Protein AF-A0A9E4ILH4-F1 (afdb_monomer_lite)

Sequence (139 aa):
MQDLGIEGLEQIYAHHHDDETDLGEAFAEQFDSPLPDVVNADQQFTIIASDLDPMLDRIVEFLAESYRVPINAVFFRHFSDGDREYLARTWLLDPQPAGDTTQRQSRRRAGLGTAETSTACSTGPTSPTAGPWPESTGS

Foldseek 3Di:
DDPCAPVNVQVVCVVVDVDPDGPQRVCCVVPVDGDDNDPPPDDAAEAEEQDDDPVNLVVQCCCCPVVVHNYWYKHWHWDDDVVDIDIDIDISDDNDDPPDPPDDPPPPPDDPDDPDPDDDDDDDDDDDDDDDDDDDDDD

Secondary structure (DSSP, 8-state):
-----HHHHHHHHHHH--SS--HHHHHHHHHSSPPPSS-SSS--EEEEESS--HHHHHHHHHHHHHS---EEEEEEEEEEETTEEEEEEEESS----TT--SS-TTSSS----------------------PPPP----

Radius of gyration: 28.91 Å; chains: 1; bounding box: 61×59×81 Å

Structure (mmCIF, N/CA/C/O backbone):
data_AF-A0A9E4ILH4-F1
#
_entry.id   AF-A0A9E4ILH4-F1
#
loop_
_atom_site.group_PDB
_atom_site.id
_atom_site.type_symbol
_atom_site.label_atom_id
_atom_site.label_alt_id
_atom_site.label_comp_id
_atom_site.label_asym_id
_atom_site.label_entity_id
_atom_site.label_seq_id
_atom_site.pdbx_PDB_ins_code
_atom_site.Cartn_x
_atom_site.Cartn_y
_atom_site.Cartn_z
_atom_site.occupancy
_atom_site.B_iso_or_equiv
_atom_site.auth_seq_id
_atom_site.auth_comp_id
_atom_site.auth_asym_id
_atom_site.auth_atom_id
_atom_site.pdbx_PDB_model_num
ATOM 1 N N . MET A 1 1 ? 3.776 11.357 17.214 1.00 51.03 1 MET A N 1
ATOM 2 C CA . MET A 1 1 ? 2.856 10.660 16.300 1.00 51.03 1 MET A CA 1
ATOM 3 C C . MET A 1 1 ? 1.477 11.150 16.683 1.00 51.03 1 MET A C 1
ATOM 5 O O . MET A 1 1 ? 1.156 11.059 17.860 1.00 51.03 1 MET A O 1
ATOM 9 N N . GLN A 1 2 ? 0.779 11.854 15.793 1.00 57.53 2 GLN A N 1
ATOM 10 C CA . GLN A 1 2 ? -0.580 12.306 16.094 1.00 57.53 2 GLN A CA 1
ATOM 11 C C . GLN A 1 2 ? -1.466 11.068 16.071 1.00 57.53 2 GLN A C 1
ATOM 13 O O . GLN A 1 2 ? -1.499 10.372 15.061 1.00 57.53 2 GLN A O 1
ATOM 18 N N . ASP A 1 3 ? -2.081 10.763 17.204 1.00 67.31 3 ASP A N 1
ATOM 19 C CA . ASP A 1 3 ? -3.022 9.659 17.299 1.00 67.31 3 ASP A CA 1
ATOM 20 C C . ASP A 1 3 ? -4.368 10.161 16.765 1.00 67.31 3 ASP A C 1
ATOM 22 O O . ASP A 1 3 ? -5.035 10.982 17.396 1.00 67.31 3 ASP A O 1
ATOM 26 N N . LEU A 1 4 ? -4.686 9.783 15.528 1.00 80.56 4 LEU A N 1
ATOM 27 C CA . LEU A 1 4 ? -5.947 10.115 14.869 1.00 80.56 4 LEU A CA 1
ATOM 28 C C . LEU A 1 4 ? -6.964 9.029 15.226 1.00 80.56 4 LEU A C 1
ATOM 30 O O . LEU A 1 4 ? -6.989 7.968 14.605 1.00 80.56 4 LEU A O 1
ATOM 34 N N . GLY A 1 5 ? -7.777 9.291 16.250 1.00 85.38 5 GLY A N 1
ATOM 35 C CA . GLY A 1 5 ? -8.921 8.446 16.599 1.00 85.38 5 GLY A CA 1
ATOM 36 C C . GLY A 1 5 ? -10.098 8.613 15.630 1.00 85.38 5 GLY A C 1
ATOM 37 O O . GLY A 1 5 ? -10.090 9.504 14.779 1.00 85.38 5 GLY A O 1
ATOM 38 N N . ILE A 1 6 ? -11.132 7.781 15.800 1.00 89.19 6 ILE A N 1
ATOM 39 C CA . ILE A 1 6 ? -12.365 7.802 14.988 1.00 89.19 6 ILE A CA 1
ATOM 40 C C . ILE A 1 6 ? -13.014 9.192 14.972 1.00 89.19 6 ILE A C 1
ATOM 42 O O . ILE A 1 6 ? -13.286 9.718 13.900 1.00 89.19 6 ILE A O 1
ATOM 46 N N . GLU A 1 7 ? -13.144 9.843 16.131 1.00 87.94 7 GLU A N 1
ATOM 47 C CA . GLU A 1 7 ? -13.716 11.199 16.239 1.00 87.94 7 GLU A CA 1
ATOM 48 C C . GLU A 1 7 ? -12.958 12.227 15.376 1.00 87.94 7 GLU A C 1
ATOM 50 O O . GLU A 1 7 ? -13.541 13.124 14.768 1.00 87.94 7 GLU A O 1
ATOM 55 N N . GLY A 1 8 ? -11.630 12.092 15.296 1.00 88.81 8 GLY A N 1
ATOM 56 C CA . GLY A 1 8 ? -10.799 12.947 14.453 1.00 88.81 8 GLY A CA 1
ATOM 57 C C . GLY A 1 8 ? -11.020 12.686 12.963 1.00 88.81 8 GLY A C 1
ATOM 58 O O . GLY A 1 8 ? -11.014 13.629 12.173 1.00 88.81 8 GLY A O 1
ATOM 59 N N . LEU A 1 9 ? -11.245 11.427 12.576 1.00 89.31 9 LEU A N 1
ATOM 60 C CA . LEU A 1 9 ? -11.580 11.063 11.197 1.00 89.31 9 LEU A CA 1
ATOM 61 C C . LEU A 1 9 ? -12.951 11.599 10.789 1.00 89.31 9 LEU A C 1
ATOM 63 O O . LEU A 1 9 ? -13.060 12.166 9.706 1.00 89.31 9 LEU A O 1
ATOM 67 N N . GLU A 1 10 ? -13.957 11.492 11.657 1.00 90.06 10 GLU A N 1
ATOM 68 C CA . GLU A 1 10 ? -15.289 12.069 11.429 1.00 90.06 10 GLU A CA 1
ATOM 69 C C . GLU A 1 10 ? -15.201 13.584 11.216 1.00 90.06 10 GLU A C 1
ATOM 71 O O . GLU A 1 10 ? -15.776 14.120 10.270 1.00 90.06 10 GLU A O 1
ATOM 76 N N . GLN A 1 11 ? -14.409 14.280 12.038 1.00 89.81 11 GLN A N 1
ATOM 77 C CA . GLN A 1 11 ? -14.222 15.724 11.909 1.00 89.81 11 GLN A CA 1
ATOM 78 C C . GLN A 1 11 ? -13.492 16.120 10.615 1.00 89.81 11 GLN A C 1
ATOM 80 O O . GLN A 1 11 ? -13.863 17.111 9.985 1.00 89.81 11 GLN A O 1
ATOM 85 N N . ILE A 1 12 ? -12.467 15.366 10.204 1.00 91.06 12 ILE A N 1
ATOM 86 C CA . ILE A 1 12 ? -11.768 15.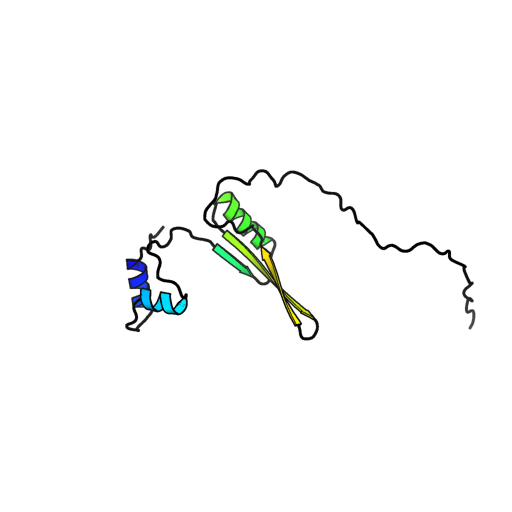598 8.929 1.00 91.06 12 ILE A CA 1
ATOM 87 C C . ILE A 1 12 ? -12.711 15.336 7.754 1.00 91.06 12 ILE A C 1
ATOM 89 O O . ILE A 1 12 ? -12.740 16.126 6.811 1.00 91.06 12 ILE A O 1
ATOM 93 N N . TYR A 1 13 ? -13.489 14.257 7.821 1.00 91.50 13 TYR A N 1
ATOM 94 C CA . TYR A 1 13 ? -14.452 13.906 6.787 1.00 91.50 13 TYR A CA 1
ATOM 95 C C . TYR A 1 13 ? -15.509 15.004 6.626 1.00 91.50 13 TYR A C 1
ATOM 97 O O . TYR A 1 13 ? -15.648 15.550 5.535 1.00 91.50 13 TYR A O 1
ATOM 105 N N . ALA A 1 14 ? -16.140 15.428 7.723 1.00 90.62 14 ALA A N 1
ATOM 106 C CA . ALA A 1 14 ? -17.128 16.508 7.727 1.00 90.62 14 ALA A CA 1
ATOM 107 C C . ALA A 1 14 ? -16.554 17.874 7.302 1.00 90.62 14 ALA A C 1
ATOM 109 O O . ALA A 1 14 ? -17.288 18.747 6.856 1.00 90.62 14 ALA A O 1
ATOM 110 N N . HIS A 1 15 ? -15.243 18.097 7.448 1.00 90.44 15 HIS A N 1
ATOM 111 C CA . HIS A 1 15 ? -14.607 19.324 6.964 1.00 90.44 15 HIS A CA 1
ATOM 112 C C . HIS A 1 15 ? -14.420 19.341 5.440 1.00 90.44 15 HIS A C 1
ATOM 114 O O . HIS A 1 15 ? -14.409 20.413 4.837 1.00 90.44 15 HIS A O 1
ATOM 120 N N . HIS A 1 16 ? -14.217 18.173 4.828 1.00 90.00 16 HIS A N 1
ATOM 121 C CA . HIS A 1 16 ? -13.933 18.039 3.397 1.00 90.00 16 HIS A CA 1
ATOM 122 C C . HIS A 1 16 ? -15.148 17.631 2.558 1.00 90.00 16 HIS A C 1
ATOM 124 O O . HIS A 1 16 ? -15.095 17.765 1.335 1.00 90.00 16 HIS A O 1
ATOM 130 N N . HIS A 1 17 ? -16.217 17.163 3.197 1.00 86.56 17 HIS A N 1
ATOM 131 C CA . HIS A 1 17 ? -17.481 16.817 2.566 1.00 86.56 17 HIS A CA 1
ATOM 132 C C . HIS A 1 17 ? -18.585 17.745 3.074 1.00 86.56 17 HIS A C 1
ATOM 134 O O . HIS A 1 17 ? -18.880 17.775 4.264 1.00 86.56 17 HIS A O 1
ATOM 140 N N . ASP A 1 18 ? -19.194 18.493 2.152 1.00 78.75 18 ASP A N 1
ATOM 141 C CA . ASP A 1 18 ? -20.351 19.362 2.422 1.00 78.75 18 ASP A CA 1
ATOM 142 C C . ASP A 1 18 ? -21.681 18.575 2.484 1.00 78.75 18 ASP A C 1
ATOM 144 O O . ASP A 1 18 ? -22.738 19.149 2.751 1.00 78.75 18 ASP A O 1
ATOM 148 N N . ASP A 1 19 ? -21.638 17.270 2.199 1.00 71.81 19 ASP A N 1
ATOM 149 C CA . ASP A 1 19 ? -22.794 16.380 2.192 1.00 71.81 19 ASP A CA 1
ATOM 150 C C . ASP A 1 19 ? -23.198 15.979 3.620 1.00 71.81 19 ASP A C 1
ATOM 152 O O . ASP A 1 19 ? -22.366 15.799 4.504 1.00 71.81 19 ASP A O 1
ATOM 156 N N . GLU A 1 20 ? -24.497 15.772 3.844 1.00 75.50 20 GLU A N 1
ATOM 157 C CA . GLU A 1 20 ? -25.058 15.377 5.149 1.00 75.50 20 GLU A CA 1
ATOM 158 C C . GLU A 1 20 ? -24.849 13.878 5.466 1.00 75.50 20 GLU A C 1
ATOM 160 O O . GLU A 1 20 ? -25.432 13.344 6.406 1.00 75.50 20 GLU A O 1
ATOM 165 N N . THR A 1 21 ? -24.050 13.174 4.657 1.00 83.25 21 THR A N 1
ATOM 166 C CA . THR A 1 21 ? -23.792 11.735 4.802 1.00 83.25 21 THR A CA 1
ATOM 167 C C . THR A 1 21 ? -22.749 11.490 5.883 1.00 83.25 21 THR A C 1
ATOM 169 O O . THR A 1 21 ? -21.676 12.091 5.870 1.00 83.25 21 THR A O 1
ATOM 172 N N . ASP A 1 22 ? -23.053 10.583 6.807 1.00 89.81 22 ASP A N 1
ATOM 173 C CA . ASP A 1 22 ? -22.124 10.189 7.862 1.00 89.81 22 ASP A CA 1
ATOM 174 C C . ASP A 1 22 ? -20.916 9.429 7.287 1.00 89.81 22 ASP A C 1
ATOM 176 O O . ASP A 1 22 ? -21.044 8.676 6.316 1.00 89.81 22 ASP A O 1
ATOM 180 N N . LEU A 1 23 ? -19.740 9.591 7.907 1.00 91.31 23 LEU A N 1
ATOM 181 C CA . LEU A 1 23 ? -18.516 8.896 7.493 1.00 91.31 23 LEU A CA 1
ATOM 182 C C . LEU A 1 23 ? -18.728 7.376 7.429 1.00 91.31 23 LEU A C 1
ATOM 184 O O . LEU A 1 23 ? -18.222 6.731 6.511 1.00 91.31 23 LEU A O 1
ATOM 188 N N . GLY A 1 24 ? -19.458 6.797 8.383 1.00 91.50 24 GLY A N 1
ATOM 189 C CA . GLY A 1 24 ? -19.710 5.362 8.434 1.00 91.50 24 GLY A CA 1
ATOM 190 C C . GLY A 1 24 ? -20.559 4.863 7.266 1.00 91.50 24 GLY A C 1
ATOM 191 O O . GLY A 1 24 ? -20.257 3.810 6.702 1.00 91.50 24 GLY A O 1
ATOM 192 N N . GLU A 1 25 ? -21.581 5.624 6.874 1.00 91.31 25 GLU A N 1
ATOM 193 C CA . GLU A 1 25 ? -22.442 5.304 5.730 1.00 91.31 25 GLU A CA 1
ATOM 194 C C . GLU A 1 25 ? -21.664 5.425 4.417 1.00 91.31 25 GLU A C 1
ATOM 196 O O . GLU A 1 25 ? -21.591 4.464 3.650 1.00 91.31 25 GLU A O 1
ATOM 201 N N . ALA A 1 26 ? -20.970 6.548 4.218 1.00 91.88 26 ALA A N 1
ATOM 202 C CA . ALA A 1 26 ? -20.154 6.771 3.029 1.00 91.88 26 ALA A CA 1
ATOM 203 C C . ALA A 1 26 ? -19.015 5.744 2.890 1.00 91.88 26 ALA A C 1
ATOM 205 O O . ALA A 1 26 ? -18.711 5.280 1.788 1.00 91.88 26 ALA A O 1
ATOM 206 N N . PHE A 1 27 ? -18.392 5.347 4.004 1.00 93.00 27 PHE A N 1
ATOM 207 C CA . PHE A 1 27 ? -17.362 4.309 4.006 1.00 93.00 27 PHE A CA 1
ATOM 208 C C . PHE A 1 27 ? -17.944 2.948 3.602 1.00 93.00 27 PHE A C 1
ATOM 210 O O . PHE A 1 27 ? -17.355 2.249 2.773 1.00 93.00 27 PHE A O 1
ATOM 217 N N . ALA A 1 28 ? -19.108 2.582 4.141 1.00 93.38 28 ALA A N 1
ATOM 218 C CA . ALA A 1 28 ? -19.766 1.324 3.808 1.00 93.38 28 ALA A CA 1
ATOM 219 C C . ALA A 1 28 ? -20.173 1.247 2.333 1.00 93.38 28 ALA A C 1
ATOM 221 O O . ALA A 1 28 ? -19.979 0.202 1.712 1.00 93.38 28 ALA A O 1
ATOM 222 N N . GLU A 1 29 ? -20.669 2.341 1.758 1.00 92.75 29 GLU A N 1
ATOM 223 C CA . GLU A 1 29 ? -21.013 2.409 0.334 1.00 92.75 29 GLU A CA 1
ATOM 224 C C . GLU A 1 29 ? -19.783 2.331 -0.580 1.00 92.75 29 GLU A C 1
ATOM 226 O O . GLU A 1 29 ? -19.833 1.707 -1.639 1.00 92.75 29 GLU A O 1
ATOM 231 N N . GLN A 1 30 ? -18.666 2.947 -0.185 1.00 92.56 30 GLN A N 1
ATOM 232 C CA . GLN A 1 30 ? -17.466 3.011 -1.021 1.00 92.56 30 GLN A CA 1
ATOM 233 C C . GLN A 1 30 ? -16.617 1.734 -0.966 1.00 92.56 30 GLN A C 1
ATOM 235 O O . GLN A 1 30 ? -15.961 1.391 -1.957 1.00 92.56 30 GLN A O 1
ATOM 240 N N . PHE A 1 31 ? -16.573 1.068 0.189 1.00 92.50 31 PHE A N 1
ATOM 241 C CA . PHE A 1 31 ? -15.672 -0.061 0.446 1.00 92.50 31 PHE A CA 1
ATOM 242 C C . PHE A 1 31 ? -16.396 -1.393 0.674 1.00 92.50 31 PHE A C 1
ATOM 244 O O . PHE A 1 31 ? -15.724 -2.391 0.945 1.00 92.50 31 PHE A O 1
ATOM 251 N N . ASP A 1 32 ? -17.731 -1.423 0.586 1.00 93.12 32 ASP A N 1
ATOM 252 C CA . ASP A 1 32 ? -18.568 -2.607 0.841 1.00 93.12 32 ASP A CA 1
ATOM 253 C C . ASP A 1 32 ? -18.272 -3.269 2.209 1.00 93.12 32 ASP A C 1
ATOM 255 O O . ASP A 1 32 ? -18.380 -4.486 2.388 1.00 93.12 32 ASP A O 1
ATOM 259 N N . SER A 1 33 ? -17.856 -2.469 3.195 1.00 91.19 33 SER A N 1
ATOM 260 C CA . SER A 1 33 ? -17.434 -2.918 4.526 1.00 91.19 33 SER A CA 1
ATOM 261 C C . SER A 1 33 ? -17.750 -1.846 5.567 1.00 91.19 33 SER A C 1
ATOM 263 O O . SER A 1 33 ? -17.547 -0.671 5.277 1.00 91.19 33 SER A O 1
ATOM 265 N N . PRO A 1 34 ? -18.187 -2.199 6.792 1.00 91.25 34 PRO A N 1
ATOM 266 C CA . PRO A 1 34 ? -18.416 -1.207 7.839 1.00 91.25 34 PRO A CA 1
ATOM 267 C C . PRO A 1 34 ? -17.116 -0.500 8.235 1.00 91.25 34 PRO A C 1
ATOM 269 O O . PRO A 1 34 ? -16.024 -1.071 8.118 1.00 91.25 34 PRO A O 1
ATOM 272 N N . LEU A 1 35 ? -17.253 0.727 8.746 1.00 91.00 35 LEU A N 1
ATOM 273 C CA . LEU A 1 35 ? -16.142 1.461 9.340 1.00 91.00 35 LEU A CA 1
ATOM 274 C C . LEU A 1 35 ? -15.578 0.663 10.537 1.00 91.00 35 LEU A C 1
ATOM 276 O O . LEU A 1 35 ? -16.355 0.237 11.394 1.00 91.00 35 LEU A O 1
ATOM 280 N N . PRO A 1 36 ? -14.257 0.425 10.612 1.00 87.94 36 PRO A N 1
ATOM 281 C CA . PRO A 1 36 ? -13.657 -0.309 11.725 1.00 87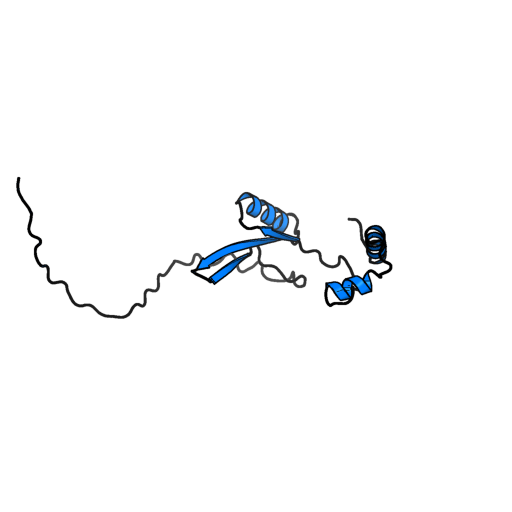.94 36 PRO A CA 1
ATOM 282 C C . PRO A 1 36 ? -13.734 0.447 13.059 1.00 87.94 36 PRO A C 1
ATOM 284 O O . PRO A 1 36 ? -13.511 1.654 13.096 1.00 87.94 36 PRO A O 1
ATOM 287 N N . ASP A 1 37 ? -13.910 -0.282 14.167 1.00 85.06 37 ASP A N 1
ATOM 288 C CA . ASP A 1 37 ? -13.906 0.290 15.529 1.00 85.06 37 ASP A CA 1
ATOM 289 C C . ASP A 1 37 ? -12.519 0.799 15.967 1.00 85.06 37 ASP A C 1
ATOM 291 O O . ASP A 1 37 ? -12.395 1.666 16.832 1.00 85.06 37 ASP A O 1
ATOM 295 N N . VAL A 1 38 ? -11.455 0.225 15.394 1.00 83.44 38 VAL A N 1
ATOM 296 C CA . VAL A 1 38 ? -10.061 0.581 15.677 1.00 83.44 38 VAL A CA 1
ATOM 297 C C . VAL A 1 38 ? -9.396 1.022 14.383 1.00 83.44 38 VAL A C 1
ATOM 299 O O . VAL A 1 38 ? -9.303 0.260 13.422 1.00 83.44 38 VAL A O 1
ATOM 302 N N . VAL A 1 39 ? -8.880 2.246 14.388 1.00 83.81 39 VAL A N 1
ATOM 303 C CA . VAL A 1 39 ? -8.103 2.830 13.290 1.00 83.81 39 VAL A CA 1
ATOM 304 C C . VAL A 1 39 ? -6.636 2.944 13.676 1.00 83.81 39 VAL A C 1
ATOM 306 O O . VAL A 1 39 ? -6.294 2.963 14.854 1.00 83.81 39 VAL A O 1
ATOM 309 N N . ASN A 1 40 ? -5.754 2.998 12.676 1.00 79.75 40 ASN A N 1
ATOM 310 C CA . ASN A 1 40 ? -4.301 3.118 12.858 1.00 79.75 40 ASN A CA 1
ATOM 311 C C . ASN A 1 40 ? -3.627 1.972 13.646 1.00 79.75 40 ASN A C 1
ATOM 313 O O . ASN A 1 40 ? -2.486 2.133 14.072 1.00 79.75 40 ASN A O 1
ATOM 317 N N . ALA A 1 41 ? -4.285 0.815 13.808 1.00 78.38 41 ALA A N 1
ATOM 318 C CA . ALA A 1 41 ? -3.704 -0.351 14.483 1.00 78.38 41 ALA A CA 1
ATOM 319 C C . ALA A 1 41 ? -2.466 -0.892 13.750 1.00 78.38 41 ALA A C 1
ATOM 321 O O . ALA A 1 41 ? -1.430 -1.128 14.366 1.00 78.38 41 ALA A O 1
ATOM 322 N N . ASP A 1 42 ? -2.573 -1.020 12.428 1.00 77.38 42 ASP A N 1
ATOM 323 C CA . ASP A 1 42 ? -1.495 -1.434 11.541 1.00 77.38 42 ASP A CA 1
ATOM 324 C C . ASP A 1 42 ? -1.403 -0.446 10.378 1.00 77.38 42 ASP A C 1
ATOM 326 O O . ASP A 1 42 ? -2.387 -0.170 9.692 1.00 77.38 42 ASP A O 1
ATOM 330 N N . GLN A 1 43 ? -0.210 0.093 10.139 1.00 77.62 43 GLN A N 1
ATOM 331 C CA . GLN A 1 43 ? 0.073 0.918 8.966 1.00 77.62 43 GLN A CA 1
ATOM 332 C C . GLN A 1 43 ? 1.009 0.138 8.053 1.00 77.62 43 GLN A C 1
ATOM 334 O O . GLN A 1 43 ? 2.045 -0.339 8.500 1.00 77.62 43 GLN A O 1
ATOM 339 N N . GLN A 1 44 ? 0.655 0.001 6.779 1.00 82.69 44 GLN A N 1
ATOM 340 C CA . GLN A 1 44 ? 1.517 -0.599 5.764 1.00 82.69 44 GLN A CA 1
ATOM 341 C C . GLN A 1 44 ? 1.715 0.401 4.631 1.00 82.69 44 GLN A C 1
ATOM 343 O O . GLN A 1 44 ? 0.754 0.960 4.107 1.00 82.69 44 GLN A O 1
ATOM 348 N N . PHE A 1 45 ? 2.964 0.613 4.231 1.00 86.69 45 PHE A N 1
ATOM 349 C CA . PHE A 1 45 ? 3.306 1.477 3.107 1.00 86.69 45 PHE A CA 1
ATOM 350 C C . PHE A 1 45 ? 3.641 0.613 1.897 1.00 86.69 45 PHE A C 1
ATOM 352 O O . PHE A 1 45 ? 4.553 -0.201 1.958 1.00 86.69 45 PHE A O 1
ATOM 359 N N . THR A 1 46 ? 2.933 0.792 0.783 1.00 88.75 46 THR A N 1
ATOM 360 C CA . THR A 1 46 ? 3.272 0.130 -0.486 1.00 88.75 46 THR A CA 1
ATOM 361 C C . THR A 1 46 ? 3.523 1.177 -1.560 1.00 88.75 46 THR A C 1
ATOM 363 O O . THR A 1 46 ? 2.636 1.961 -1.887 1.00 88.75 46 THR A O 1
ATOM 366 N N . ILE A 1 47 ? 4.730 1.184 -2.121 1.00 87.25 47 ILE A N 1
ATOM 367 C CA . ILE A 1 47 ? 5.091 2.008 -3.275 1.00 87.25 47 ILE A CA 1
ATOM 368 C C . ILE A 1 47 ? 4.712 1.242 -4.541 1.00 87.25 47 ILE A C 1
ATOM 370 O O . ILE A 1 47 ? 5.117 0.094 -4.704 1.00 87.25 47 ILE A O 1
ATOM 374 N N . ILE A 1 48 ? 3.957 1.875 -5.438 1.00 89.44 48 ILE A N 1
ATOM 375 C CA . ILE A 1 48 ? 3.574 1.300 -6.731 1.00 89.44 48 ILE A CA 1
ATOM 376 C C . ILE A 1 48 ? 4.265 2.095 -7.838 1.00 89.44 48 ILE A C 1
ATOM 378 O O . ILE A 1 48 ? 4.078 3.307 -7.932 1.00 89.44 48 ILE A O 1
ATOM 382 N N . ALA A 1 49 ? 5.045 1.417 -8.679 1.00 85.94 49 ALA A N 1
ATOM 383 C CA . ALA A 1 49 ? 5.767 2.046 -9.785 1.00 85.94 49 ALA A CA 1
ATOM 384 C C . ALA A 1 49 ? 5.740 1.192 -11.064 1.00 85.94 49 ALA A C 1
ATOM 386 O O . ALA A 1 49 ? 5.554 -0.022 -11.023 1.00 85.94 49 ALA A O 1
ATOM 387 N N . SER A 1 50 ? 5.941 1.819 -12.223 1.00 85.38 50 SER A N 1
ATOM 388 C CA . SER A 1 50 ? 6.125 1.101 -13.495 1.00 85.38 50 SER A CA 1
ATOM 389 C C . SER A 1 50 ? 7.546 0.557 -13.670 1.00 85.38 50 SER A C 1
ATOM 391 O O . SER A 1 50 ? 7.771 -0.330 -14.488 1.00 85.38 50 SER A O 1
ATOM 393 N N . ASP A 1 51 ? 8.511 1.111 -12.934 1.00 79.75 51 ASP A N 1
ATOM 394 C CA . ASP A 1 51 ? 9.914 0.707 -12.970 1.00 79.75 51 ASP A CA 1
ATOM 395 C C . ASP A 1 51 ? 10.594 0.968 -11.619 1.00 79.75 51 ASP A C 1
ATOM 397 O O . ASP A 1 51 ? 10.087 1.742 -10.800 1.00 79.75 51 ASP A O 1
ATOM 401 N N . LEU A 1 52 ? 11.730 0.315 -11.391 1.00 77.06 52 LEU A N 1
ATOM 402 C CA . LEU A 1 52 ? 12.472 0.341 -10.136 1.00 77.06 52 LEU A CA 1
ATOM 403 C C . LEU A 1 52 ? 13.935 0.713 -10.401 1.00 77.06 52 LEU A C 1
ATOM 405 O O . LEU A 1 52 ? 14.684 -0.040 -11.019 1.00 77.06 52 LEU A O 1
ATOM 409 N N . ASP A 1 53 ? 14.343 1.889 -9.925 1.00 81.31 53 ASP A N 1
ATOM 410 C CA . ASP A 1 53 ? 15.745 2.315 -9.933 1.00 81.31 53 ASP A CA 1
ATOM 411 C C . ASP A 1 53 ? 16.484 1.670 -8.738 1.00 81.31 53 ASP A C 1
ATOM 413 O O . ASP A 1 53 ? 15.922 1.640 -7.638 1.00 81.31 53 ASP A O 1
ATOM 417 N N . PRO A 1 54 ? 17.750 1.226 -8.889 1.00 85.81 54 PRO A N 1
ATOM 418 C CA . PRO A 1 54 ? 18.648 0.879 -7.779 1.00 85.81 54 PRO A CA 1
ATOM 419 C C . PRO A 1 54 ? 18.611 1.812 -6.553 1.00 85.81 54 PRO A C 1
ATOM 421 O O . PRO A 1 54 ? 18.910 1.387 -5.432 1.00 85.81 54 PRO A O 1
ATOM 424 N N . MET A 1 55 ? 18.291 3.096 -6.734 1.00 88.25 55 MET A N 1
ATOM 425 C CA . MET A 1 55 ? 18.096 4.031 -5.624 1.00 88.25 55 MET A CA 1
ATOM 426 C C . MET A 1 55 ? 16.863 3.697 -4.770 1.00 88.25 55 MET A C 1
ATOM 428 O O . MET A 1 55 ? 16.946 3.772 -3.542 1.00 88.25 55 MET A O 1
ATOM 432 N N . LEU A 1 56 ? 15.740 3.327 -5.393 1.00 87.00 56 LEU A N 1
ATOM 433 C CA . LEU A 1 56 ? 14.516 2.948 -4.683 1.00 87.00 56 LEU A CA 1
ATOM 434 C C . LEU A 1 56 ? 14.730 1.665 -3.882 1.00 87.00 56 LEU A C 1
ATOM 436 O O . LEU A 1 56 ? 14.353 1.642 -2.713 1.00 87.00 56 LEU A O 1
ATOM 440 N N . ASP A 1 57 ? 15.416 0.669 -4.450 1.00 86.19 57 ASP A N 1
ATOM 441 C CA . ASP A 1 57 ? 15.785 -0.560 -3.732 1.00 86.19 57 ASP A CA 1
ATOM 442 C C . ASP A 1 57 ? 16.489 -0.240 -2.417 1.00 86.19 57 ASP A C 1
ATOM 444 O O . ASP A 1 57 ? 16.047 -0.637 -1.339 1.00 86.19 57 ASP A O 1
ATOM 448 N N . ARG A 1 58 ? 17.533 0.591 -2.494 1.00 89.88 58 ARG A N 1
ATOM 449 C CA . ARG A 1 58 ? 18.318 0.997 -1.325 1.00 89.88 58 ARG A CA 1
ATOM 450 C C . ARG A 1 58 ? 17.502 1.750 -0.283 1.00 89.88 58 ARG A C 1
ATOM 452 O O . ARG A 1 58 ? 17.721 1.545 0.908 1.00 89.88 58 ARG A O 1
ATOM 459 N N . ILE A 1 59 ? 16.606 2.646 -0.699 1.00 89.38 59 ILE A N 1
ATOM 460 C CA . ILE A 1 59 ? 15.777 3.422 0.236 1.00 89.38 59 ILE A CA 1
ATOM 461 C C . ILE A 1 59 ? 14.781 2.504 0.943 1.00 89.38 59 ILE A C 1
ATOM 463 O O . ILE A 1 59 ? 14.645 2.583 2.165 1.00 89.38 59 ILE A O 1
ATOM 467 N N . VAL A 1 60 ? 14.104 1.632 0.196 1.00 88.19 60 VAL A N 1
ATOM 468 C CA . VAL A 1 60 ? 13.103 0.723 0.760 1.00 88.19 60 VAL A CA 1
ATOM 469 C C . VAL A 1 60 ? 13.773 -0.278 1.704 1.00 88.19 60 VAL A C 1
ATOM 471 O O . VAL A 1 60 ? 13.304 -0.441 2.830 1.00 88.19 60 VAL A O 1
ATOM 474 N N . GLU A 1 61 ? 14.904 -0.870 1.313 1.00 87.44 61 GLU A N 1
ATOM 475 C CA . GLU A 1 61 ? 15.700 -1.746 2.183 1.00 87.44 61 GLU A CA 1
ATOM 476 C C . GLU A 1 61 ? 16.168 -1.016 3.447 1.00 87.44 61 GLU A C 1
ATOM 478 O O . GLU A 1 61 ? 15.997 -1.520 4.555 1.00 87.44 61 GLU A O 1
ATOM 483 N N . PHE A 1 62 ? 16.698 0.202 3.318 1.00 90.12 62 PHE A N 1
ATOM 484 C CA . PHE A 1 62 ? 17.167 0.977 4.465 1.00 90.12 62 PHE A CA 1
ATOM 485 C C . PHE A 1 62 ? 16.046 1.272 5.469 1.00 90.12 62 PHE A C 1
ATOM 487 O O . PHE A 1 62 ? 16.241 1.099 6.676 1.00 90.12 62 PHE A O 1
ATOM 494 N N . LEU A 1 63 ? 14.868 1.679 4.989 1.00 89.31 63 LEU A N 1
ATOM 495 C CA . LEU A 1 63 ? 13.705 1.956 5.836 1.00 89.31 63 LEU A CA 1
ATOM 496 C C . LEU A 1 63 ? 13.156 0.680 6.490 1.00 89.31 63 LEU A C 1
ATOM 498 O O . LEU A 1 63 ? 12.841 0.688 7.685 1.00 89.31 63 LEU A O 1
ATOM 502 N N . ALA A 1 64 ? 13.090 -0.419 5.738 1.00 87.06 64 ALA A N 1
ATOM 503 C CA . ALA A 1 64 ? 12.613 -1.704 6.236 1.00 87.06 64 ALA A CA 1
ATOM 504 C C . ALA A 1 64 ? 13.575 -2.325 7.265 1.00 87.06 64 ALA A C 1
ATOM 506 O O . ALA A 1 64 ? 13.142 -2.821 8.306 1.00 87.06 64 ALA A O 1
ATOM 507 N N . GLU A 1 65 ? 14.885 -2.290 7.019 1.00 87.38 65 GLU A N 1
ATOM 508 C CA . GLU A 1 65 ? 15.877 -2.944 7.879 1.00 87.38 65 GLU A CA 1
ATOM 509 C C . GLU A 1 65 ? 16.294 -2.080 9.072 1.00 87.38 65 GLU A C 1
ATOM 511 O O . GLU A 1 65 ? 16.333 -2.573 10.204 1.00 87.38 65 GLU A O 1
ATOM 516 N N . SER A 1 66 ? 16.584 -0.796 8.838 1.00 88.94 66 SER A N 1
ATOM 517 C CA . SER A 1 66 ? 17.163 0.089 9.863 1.00 88.94 66 SER A CA 1
ATOM 518 C C . SER A 1 66 ? 16.101 0.678 10.784 1.00 88.94 66 SER A C 1
ATOM 520 O O . SER A 1 66 ? 16.334 0.810 11.984 1.00 88.94 66 SER A O 1
ATOM 522 N N . TYR A 1 67 ? 14.931 1.010 10.234 1.00 86.50 67 TYR A N 1
ATOM 523 C CA . TYR A 1 67 ? 13.844 1.653 10.977 1.00 86.50 67 TYR A CA 1
ATOM 524 C C . TYR A 1 67 ? 12.647 0.738 11.217 1.00 86.50 67 TYR A C 1
ATOM 526 O O . TYR A 1 67 ? 11.712 1.149 11.901 1.00 86.50 67 TYR A O 1
ATOM 534 N N . ARG A 1 68 ? 12.673 -0.497 10.690 1.00 85.06 68 ARG A N 1
ATOM 535 C CA . ARG A 1 68 ? 11.570 -1.465 10.810 1.00 85.06 68 ARG A CA 1
ATOM 536 C C . ARG A 1 68 ? 10.232 -0.888 10.350 1.00 85.06 68 ARG A C 1
ATOM 538 O O . ARG A 1 68 ? 9.184 -1.283 10.853 1.00 85.06 68 ARG A O 1
ATOM 545 N N . VAL A 1 69 ? 10.273 0.037 9.390 1.00 85.62 69 VAL A N 1
ATOM 546 C CA . VAL A 1 69 ? 9.058 0.573 8.786 1.00 85.62 69 VAL A CA 1
ATOM 547 C C . VAL A 1 69 ? 8.437 -0.547 7.950 1.00 85.62 69 VAL A C 1
ATOM 549 O O . VAL A 1 69 ? 9.148 -1.145 7.138 1.00 85.62 69 VAL A O 1
ATOM 552 N N . PRO A 1 70 ? 7.141 -0.849 8.118 1.00 84.62 70 PRO A N 1
ATOM 553 C CA . PRO A 1 70 ? 6.417 -1.811 7.290 1.00 84.62 70 PRO A CA 1
ATOM 554 C C . PRO A 1 70 ? 6.177 -1.225 5.890 1.00 84.62 70 PRO A C 1
ATOM 556 O O . PRO A 1 70 ? 5.064 -0.844 5.531 1.00 84.62 70 PRO A O 1
ATOM 559 N N . ILE A 1 71 ? 7.257 -1.101 5.116 1.00 87.25 71 ILE A N 1
ATOM 560 C CA . ILE A 1 71 ? 7.271 -0.579 3.753 1.00 87.25 71 ILE A CA 1
ATOM 561 C C . ILE A 1 71 ? 7.564 -1.692 2.750 1.00 87.25 71 ILE A C 1
ATOM 563 O O . ILE A 1 71 ? 8.399 -2.565 2.984 1.00 87.25 71 ILE A O 1
ATOM 567 N N . ASN A 1 72 ? 6.879 -1.642 1.616 1.00 85.88 72 ASN A N 1
ATOM 568 C CA . ASN A 1 72 ? 7.077 -2.530 0.490 1.00 85.88 72 ASN A CA 1
ATOM 569 C C . ASN A 1 72 ? 7.046 -1.748 -0.828 1.00 85.88 72 ASN A C 1
ATOM 571 O O . ASN A 1 72 ? 6.513 -0.640 -0.896 1.00 85.88 72 ASN A O 1
ATOM 575 N N . ALA A 1 73 ? 7.589 -2.340 -1.886 1.00 87.38 73 ALA A N 1
ATOM 576 C CA . ALA A 1 73 ? 7.489 -1.823 -3.239 1.00 87.38 73 ALA A CA 1
ATOM 577 C C . ALA A 1 73 ? 6.991 -2.910 -4.196 1.00 87.38 73 ALA A C 1
ATOM 579 O O . ALA A 1 73 ? 7.469 -4.048 -4.189 1.00 87.38 73 ALA A O 1
ATOM 580 N N . VAL A 1 74 ? 6.030 -2.529 -5.032 1.00 89.06 74 VAL A N 1
ATOM 581 C CA . VAL A 1 74 ? 5.522 -3.301 -6.161 1.00 89.06 74 VAL A CA 1
ATOM 582 C C . VAL A 1 74 ? 5.855 -2.547 -7.421 1.00 89.06 74 VAL A C 1
ATOM 584 O O . VAL A 1 74 ? 5.547 -1.360 -7.543 1.00 89.06 74 VAL A O 1
ATOM 587 N N . PHE A 1 75 ? 6.386 -3.265 -8.397 1.00 87.56 75 PHE A N 1
ATOM 588 C CA . PHE A 1 75 ? 6.441 -2.751 -9.749 1.00 87.56 75 PHE A CA 1
ATOM 589 C C . PHE A 1 75 ? 5.694 -3.652 -10.712 1.00 87.56 75 PHE A C 1
ATOM 591 O O . PHE A 1 75 ? 5.677 -4.883 -10.573 1.00 87.56 75 PHE A O 1
ATOM 598 N N . PHE A 1 76 ? 5.048 -3.018 -11.681 1.00 89.06 76 PHE A N 1
ATOM 599 C CA . PHE A 1 76 ? 4.297 -3.706 -12.712 1.00 89.06 76 PHE A CA 1
ATOM 600 C C . PHE A 1 76 ? 4.911 -3.461 -14.082 1.00 89.06 76 PHE A C 1
ATOM 602 O O . PHE A 1 76 ? 5.389 -2.374 -14.389 1.00 89.06 76 PHE A O 1
ATOM 609 N N . ARG A 1 77 ? 4.876 -4.491 -14.923 1.00 87.00 77 ARG A N 1
ATOM 610 C CA . ARG A 1 77 ? 5.274 -4.403 -16.325 1.00 87.00 77 ARG A CA 1
ATOM 611 C C . ARG A 1 77 ? 4.102 -4.776 -17.204 1.00 87.00 77 ARG A C 1
ATOM 613 O O . ARG A 1 77 ? 3.462 -5.803 -16.981 1.00 87.00 77 ARG A O 1
ATOM 620 N N . HIS A 1 78 ? 3.853 -3.932 -18.192 1.00 89.44 78 HIS A N 1
ATOM 621 C CA . HIS A 1 78 ? 2.857 -4.166 -19.218 1.00 89.44 78 HIS A CA 1
ATOM 622 C C . HIS A 1 78 ? 3.506 -4.870 -20.416 1.00 89.44 78 HIS A C 1
ATOM 624 O O . HIS A 1 78 ? 4.560 -4.442 -20.889 1.00 89.44 78 HIS A O 1
ATOM 630 N N . PHE A 1 79 ? 2.879 -5.937 -20.902 1.00 89.69 79 PHE A N 1
ATOM 631 C CA . PHE A 1 79 ? 3.266 -6.642 -22.122 1.00 89.69 79 PHE A CA 1
ATOM 632 C C . PHE A 1 79 ? 2.046 -6.771 -23.028 1.00 89.69 79 PHE A C 1
ATOM 634 O O . PHE A 1 79 ? 0.936 -6.950 -22.539 1.00 89.69 79 PHE A O 1
ATOM 641 N N . SER A 1 80 ? 2.254 -6.737 -24.339 1.00 93.06 80 SER A N 1
ATOM 642 C CA . SER A 1 80 ? 1.194 -6.945 -25.325 1.00 93.06 80 SER A CA 1
ATOM 643 C C . SER A 1 80 ? 1.598 -8.057 -26.293 1.00 93.06 80 SER A C 1
ATOM 645 O O . SER A 1 80 ? 2.763 -8.137 -26.688 1.00 93.06 80 SER A O 1
ATOM 647 N N . ASP A 1 81 ? 0.642 -8.922 -26.633 1.00 93.19 81 ASP A N 1
ATOM 648 C CA . ASP A 1 81 ? 0.763 -9.986 -27.635 1.00 93.19 81 ASP A CA 1
ATOM 649 C C . ASP A 1 81 ? -0.500 -10.005 -28.508 1.00 93.19 81 ASP A C 1
ATOM 651 O O . ASP A 1 81 ? -1.552 -10.517 -28.109 1.00 93.19 81 ASP A O 1
ATOM 655 N N . GLY A 1 82 ? -0.415 -9.391 -29.690 1.00 94.31 82 GLY A N 1
ATOM 656 C CA . GLY A 1 82 ? -1.566 -9.192 -30.573 1.00 94.31 82 GLY A CA 1
ATOM 657 C C . GLY A 1 82 ? -2.674 -8.398 -29.878 1.00 94.31 82 GLY A C 1
ATOM 658 O O . GLY A 1 82 ? -2.446 -7.282 -29.424 1.00 94.31 82 GLY A O 1
ATOM 659 N N . ASP A 1 83 ? -3.859 -9.000 -29.762 1.00 95.56 83 ASP A N 1
ATOM 660 C CA . ASP A 1 83 ? -5.028 -8.398 -29.102 1.00 95.56 83 ASP A CA 1
ATOM 661 C C . ASP A 1 83 ? -5.054 -8.625 -27.577 1.00 95.56 83 ASP A C 1
ATOM 663 O O . ASP A 1 83 ? -6.067 -8.376 -26.921 1.00 95.56 83 ASP A O 1
ATOM 667 N N . ARG A 1 84 ? -3.978 -9.175 -26.999 1.00 95.25 84 ARG A N 1
ATOM 668 C CA . ARG A 1 84 ? -3.892 -9.487 -25.567 1.00 95.25 84 ARG A CA 1
ATOM 669 C C . ARG A 1 84 ? -2.947 -8.532 -24.861 1.00 95.25 84 ARG A C 1
ATOM 671 O O . ARG A 1 84 ? -1.839 -8.280 -25.327 1.00 95.25 84 ARG A O 1
ATOM 678 N N . GLU A 1 85 ? -3.367 -8.084 -23.688 1.00 95.06 85 GLU A N 1
ATOM 679 C CA . GLU A 1 85 ? -2.566 -7.276 -22.774 1.00 95.06 85 GLU A CA 1
ATOM 680 C C . GLU A 1 85 ? -2.320 -8.053 -21.481 1.00 95.06 85 GLU A C 1
ATOM 682 O O . GLU A 1 85 ? -3.198 -8.748 -20.961 1.00 95.06 85 GLU A O 1
ATOM 687 N N . TYR A 1 86 ? -1.102 -7.948 -20.963 1.00 92.69 86 TYR A N 1
ATOM 688 C CA . TYR A 1 86 ? -0.650 -8.634 -19.764 1.00 92.69 86 TYR A CA 1
ATOM 689 C C . TYR A 1 86 ? -0.037 -7.635 -18.798 1.00 92.69 86 TYR A C 1
ATOM 691 O O . TYR A 1 86 ? 0.744 -6.766 -19.183 1.00 92.69 86 TYR A O 1
ATOM 699 N N . LEU A 1 87 ? -0.324 -7.834 -17.516 1.00 91.25 87 LEU A N 1
ATOM 700 C CA . LEU A 1 87 ? 0.289 -7.094 -16.427 1.00 91.25 87 LEU A CA 1
ATOM 701 C C . LEU A 1 87 ? 1.033 -8.077 -15.523 1.00 91.25 87 LEU A C 1
ATOM 703 O O . LEU A 1 87 ? 0.417 -8.891 -14.835 1.00 91.25 87 LEU A O 1
ATOM 707 N N . ALA A 1 88 ? 2.362 -8.024 -15.525 1.00 89.50 88 ALA A N 1
ATOM 708 C CA . ALA A 1 88 ? 3.168 -8.781 -14.573 1.00 89.50 88 ALA A CA 1
ATOM 709 C C . ALA A 1 88 ? 3.500 -7.904 -13.369 1.00 89.50 88 ALA A C 1
ATOM 711 O O . ALA A 1 88 ? 3.830 -6.735 -13.543 1.00 89.50 88 ALA A O 1
ATOM 712 N N . ARG A 1 89 ? 3.482 -8.480 -12.164 1.00 88.94 89 ARG A N 1
ATOM 713 C CA . ARG A 1 89 ? 3.874 -7.801 -10.921 1.00 88.94 89 ARG A CA 1
ATOM 714 C C . ARG A 1 89 ? 5.100 -8.453 -10.303 1.00 88.94 89 ARG A C 1
ATOM 716 O O . ARG A 1 89 ? 5.205 -9.680 -10.300 1.00 88.94 89 ARG A O 1
ATOM 723 N N . THR A 1 90 ? 5.975 -7.641 -9.728 1.00 86.44 90 THR A N 1
ATOM 724 C CA . THR A 1 90 ? 7.106 -8.103 -8.919 1.00 86.44 90 THR A CA 1
ATOM 725 C C . THR A 1 90 ? 7.127 -7.325 -7.610 1.00 86.44 90 THR A C 1
ATOM 727 O O . THR A 1 90 ? 6.899 -6.117 -7.601 1.00 86.44 90 THR A O 1
ATOM 730 N N . TRP A 1 91 ? 7.378 -8.034 -6.514 1.00 85.62 91 TRP A N 1
ATOM 731 C CA . TRP A 1 91 ? 7.482 -7.474 -5.171 1.00 85.62 91 TRP A CA 1
ATOM 732 C C . TRP A 1 91 ? 8.954 -7.371 -4.781 1.00 85.62 91 TRP A C 1
ATOM 734 O O . TRP A 1 91 ? 9.699 -8.333 -4.985 1.00 85.62 91 TRP A O 1
ATOM 744 N N . LEU A 1 92 ? 9.362 -6.227 -4.232 1.00 83.12 92 LEU A N 1
ATOM 745 C CA . LEU A 1 92 ? 10.724 -6.025 -3.740 1.00 83.12 92 LEU A CA 1
ATOM 746 C C . LEU A 1 92 ? 10.930 -6.719 -2.385 1.00 83.12 92 LEU A C 1
ATOM 748 O O . LEU A 1 92 ? 11.884 -7.478 -2.214 1.00 83.12 92 LEU A O 1
ATOM 752 N N . LEU A 1 93 ? 10.000 -6.517 -1.446 1.00 79.25 93 LEU A N 1
ATOM 753 C CA . LEU A 1 93 ? 9.926 -7.274 -0.199 1.00 79.25 93 LEU A CA 1
ATOM 754 C C . LEU A 1 93 ? 8.678 -8.156 -0.206 1.00 79.25 93 LEU A C 1
ATOM 756 O O . LEU A 1 93 ? 7.646 -7.814 -0.778 1.00 79.25 93 LEU A O 1
ATOM 760 N N . ASP A 1 94 ? 8.775 -9.326 0.419 1.00 68.50 94 ASP A N 1
ATOM 761 C CA . ASP A 1 94 ? 7.618 -10.207 0.574 1.00 68.50 94 ASP A CA 1
ATOM 762 C C . ASP A 1 94 ? 6.610 -9.512 1.505 1.00 68.50 94 ASP A C 1
ATOM 764 O O . ASP A 1 94 ? 6.977 -9.251 2.661 1.00 68.50 94 ASP A O 1
ATOM 768 N N . PRO A 1 95 ? 5.397 -9.146 1.037 1.00 63.38 95 PRO A N 1
ATOM 769 C CA . PRO A 1 95 ? 4.412 -8.489 1.881 1.00 63.38 95 PRO A CA 1
ATOM 770 C C . PRO A 1 95 ? 4.065 -9.431 3.032 1.00 63.38 95 PRO A C 1
ATOM 772 O O . PRO A 1 95 ? 3.386 -10.438 2.846 1.00 63.38 95 PRO A O 1
ATOM 775 N N . GLN A 1 96 ? 4.558 -9.125 4.231 1.00 56.94 96 GLN A N 1
ATOM 776 C CA . GLN A 1 96 ? 4.111 -9.852 5.407 1.00 56.94 96 GLN A CA 1
ATOM 777 C C . GLN A 1 96 ? 2.665 -9.428 5.681 1.00 56.94 96 GLN A C 1
ATOM 779 O O . GLN A 1 96 ? 2.395 -8.222 5.747 1.00 56.94 96 GLN A O 1
ATOM 784 N N . PRO A 1 97 ? 1.726 -10.375 5.846 1.00 49.66 97 PRO A N 1
ATOM 785 C CA . PRO A 1 97 ? 0.445 -10.029 6.433 1.00 49.66 97 PRO A CA 1
ATOM 786 C C . PRO A 1 97 ? 0.731 -9.408 7.805 1.00 49.66 97 PRO A C 1
ATOM 788 O O . PRO A 1 97 ? 1.528 -9.949 8.577 1.00 49.66 97 PRO A O 1
ATOM 791 N N . ALA A 1 98 ? 0.144 -8.241 8.081 1.00 47.41 98 ALA A N 1
ATOM 792 C CA . ALA A 1 98 ? 0.163 -7.658 9.416 1.00 47.41 98 ALA A CA 1
ATOM 793 C C . ALA A 1 98 ? -0.416 -8.710 10.375 1.00 47.41 98 ALA A C 1
ATOM 795 O O . ALA A 1 98 ? -1.600 -9.026 10.299 1.00 47.41 98 ALA A O 1
ATOM 796 N N . GLY A 1 99 ? 0.439 -9.368 11.165 1.00 42.66 99 GLY A N 1
ATOM 797 C CA . GLY A 1 99 ? -0.026 -10.436 12.047 1.00 42.66 99 GLY A CA 1
ATOM 798 C C . GLY A 1 99 ? 0.977 -11.486 12.515 1.00 42.66 99 GLY A C 1
ATOM 799 O O . GLY A 1 99 ? 0.640 -12.191 13.458 1.00 42.66 99 GLY A O 1
ATOM 800 N N . ASP A 1 100 ? 2.186 -11.620 11.954 1.00 36.56 100 ASP A N 1
ATOM 801 C CA . ASP A 1 100 ? 3.136 -12.593 12.524 1.00 36.56 100 ASP A CA 1
ATOM 802 C C . ASP A 1 100 ? 4.611 -12.222 12.299 1.00 36.56 100 ASP A C 1
ATOM 804 O O . ASP A 1 100 ? 5.277 -12.650 11.358 1.00 36.56 100 ASP A O 1
ATOM 808 N N . THR A 1 101 ? 5.155 -11.381 13.183 1.00 42.56 101 THR A N 1
ATOM 809 C CA . THR A 1 101 ? 6.590 -11.041 13.195 1.00 42.56 101 THR A CA 1
ATOM 810 C C . THR A 1 101 ? 7.457 -12.115 13.853 1.00 42.56 101 THR A C 1
ATOM 812 O O . THR A 1 101 ? 8.675 -11.943 13.967 1.00 42.56 101 THR A O 1
ATOM 815 N N . THR A 1 102 ? 6.892 -13.262 14.232 1.00 43.56 102 THR A N 1
ATOM 816 C CA . THR A 1 102 ? 7.684 -14.382 14.729 1.00 43.56 102 THR A CA 1
ATOM 817 C C . THR A 1 102 ? 7.897 -15.406 13.620 1.00 43.56 102 THR A C 1
ATOM 819 O O . THR A 1 102 ? 7.007 -16.148 13.240 1.00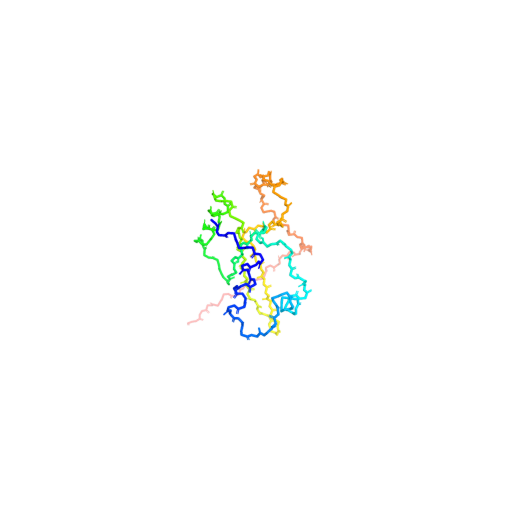 43.56 102 THR A O 1
ATOM 822 N N . GLN A 1 103 ? 9.162 -15.507 13.195 1.00 48.66 103 GLN A N 1
ATOM 823 C CA . GLN A 1 103 ? 9.770 -16.700 12.592 1.00 48.66 103 GLN A CA 1
ATOM 824 C C . GLN A 1 103 ? 9.803 -16.798 11.054 1.00 48.66 103 GLN A C 1
ATOM 826 O O . GLN A 1 103 ? 9.225 -17.713 10.478 1.00 48.66 103 GLN A O 1
ATOM 831 N N . ARG A 1 104 ? 10.685 -16.024 10.386 1.00 46.97 104 ARG A N 1
ATOM 832 C CA . ARG A 1 104 ? 11.438 -16.590 9.234 1.00 46.97 104 ARG A CA 1
ATOM 833 C C . ARG A 1 104 ? 12.724 -15.889 8.776 1.00 46.97 104 ARG A C 1
ATOM 835 O O . ARG A 1 104 ? 13.034 -15.902 7.590 1.00 46.97 104 ARG A O 1
ATOM 842 N N . GLN A 1 105 ? 13.566 -15.378 9.676 1.00 47.41 105 GLN A N 1
ATOM 843 C CA . GLN A 1 105 ? 14.894 -14.865 9.275 1.00 47.41 105 GLN A CA 1
ATOM 844 C C . GLN A 1 105 ? 15.995 -15.938 9.095 1.00 47.41 105 GLN A C 1
ATOM 846 O O . GLN A 1 105 ? 17.163 -15.594 8.951 1.00 47.41 105 GLN A O 1
ATOM 851 N N . SER A 1 106 ? 15.676 -17.238 9.037 1.00 48.00 106 SER A N 1
ATOM 852 C CA . SER A 1 106 ? 16.704 -18.300 8.971 1.00 48.00 106 SER A CA 1
ATOM 853 C C . SER A 1 106 ? 16.838 -19.047 7.638 1.00 48.00 106 SER A C 1
ATOM 855 O O . SER A 1 106 ? 17.572 -20.030 7.577 1.00 48.00 106 SER A O 1
ATOM 857 N N . ARG A 1 107 ? 16.192 -18.615 6.543 1.00 52.56 107 ARG A N 1
ATOM 858 C CA . ARG A 1 107 ? 16.297 -19.338 5.252 1.00 52.56 107 ARG A CA 1
ATOM 859 C C . ARG A 1 107 ? 16.945 -18.604 4.084 1.00 52.56 107 ARG A C 1
ATOM 861 O O . ARG A 1 107 ? 17.043 -19.182 3.011 1.00 52.56 107 ARG A O 1
ATOM 868 N N . ARG A 1 108 ? 17.477 -17.397 4.277 1.00 52.53 108 ARG A N 1
ATOM 869 C CA . ARG A 1 108 ? 18.190 -16.671 3.208 1.00 52.53 108 ARG A CA 1
ATOM 870 C C . ARG A 1 108 ? 19.702 -16.596 3.425 1.00 52.53 108 ARG A C 1
ATOM 872 O O . ARG A 1 108 ? 20.302 -15.563 3.187 1.00 52.53 108 ARG A O 1
ATOM 879 N N . ARG A 1 109 ? 20.325 -17.698 3.860 1.00 46.31 109 ARG A N 1
ATOM 880 C CA . ARG A 1 109 ? 21.765 -17.975 3.672 1.00 46.31 109 ARG A CA 1
ATOM 881 C C . ARG A 1 109 ? 22.016 -19.484 3.616 1.00 46.31 109 ARG A C 1
ATOM 883 O O . ARG A 1 109 ? 22.627 -20.054 4.509 1.00 46.31 109 ARG A O 1
ATOM 890 N N . ALA A 1 110 ? 21.514 -20.137 2.575 1.00 37.47 110 ALA A N 1
ATOM 891 C CA . ALA A 1 110 ? 21.997 -21.448 2.152 1.00 37.47 110 ALA A CA 1
ATOM 892 C C . ALA A 1 110 ? 21.582 -21.683 0.697 1.00 37.47 110 ALA A C 1
ATOM 894 O O . ALA A 1 110 ? 20.395 -21.654 0.391 1.00 37.47 110 ALA A O 1
ATOM 895 N N . GLY A 1 111 ? 22.559 -21.926 -0.177 1.00 33.41 111 GLY A N 1
ATOM 896 C CA . GLY A 1 111 ? 22.312 -22.455 -1.517 1.00 33.41 111 GLY A CA 1
ATOM 897 C C . GLY A 1 111 ? 22.717 -21.525 -2.649 1.00 33.41 111 GLY A C 1
ATOM 898 O O . GLY A 1 111 ? 21.874 -21.002 -3.366 1.00 33.41 111 GLY A O 1
ATOM 899 N N . LEU A 1 112 ? 24.029 -21.386 -2.840 1.00 47.56 112 LEU A N 1
ATOM 900 C CA . LEU A 1 112 ? 24.619 -21.208 -4.161 1.00 47.56 112 LEU A CA 1
ATOM 901 C C . LEU A 1 112 ? 24.196 -22.441 -4.992 1.00 47.56 112 LEU A C 1
ATOM 903 O O . LEU A 1 112 ? 24.783 -23.511 -4.854 1.00 47.56 112 LEU A O 1
ATOM 907 N N . GLY A 1 113 ? 23.094 -22.334 -5.734 1.00 30.36 113 GLY A N 1
ATOM 908 C CA . GLY A 1 113 ? 22.580 -23.392 -6.601 1.00 30.36 113 GLY A CA 1
ATOM 909 C C . GLY A 1 113 ? 23.114 -23.188 -8.008 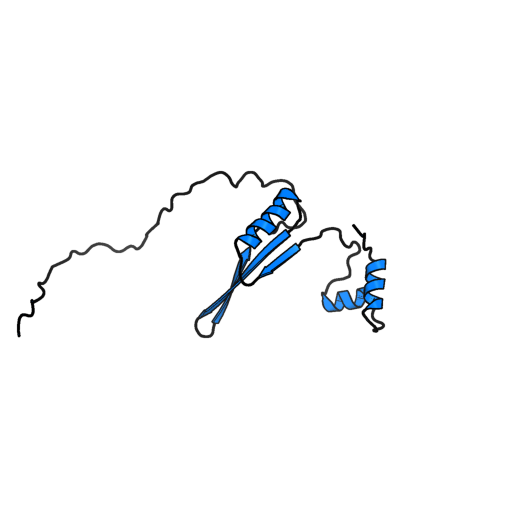1.00 30.36 113 GLY A C 1
ATOM 910 O O . GLY A 1 113 ? 22.739 -22.233 -8.682 1.00 30.36 113 GLY A O 1
ATOM 911 N N . THR A 1 114 ? 24.019 -24.062 -8.429 1.00 38.00 114 THR A N 1
ATOM 912 C CA . THR A 1 114 ? 24.463 -24.197 -9.815 1.00 38.00 114 THR A CA 1
ATOM 913 C C . THR A 1 114 ? 23.254 -24.295 -10.740 1.00 38.00 114 THR A C 1
ATOM 915 O O . THR A 1 114 ? 22.362 -25.108 -10.508 1.00 38.00 114 THR A O 1
ATOM 918 N N . ALA A 1 115 ? 23.229 -23.482 -11.794 1.00 34.97 115 ALA A N 1
ATOM 919 C CA . ALA A 1 115 ? 22.313 -23.674 -12.903 1.00 34.97 115 ALA A CA 1
ATOM 920 C C . ALA A 1 115 ? 22.629 -25.025 -13.568 1.00 34.97 115 ALA A C 1
ATOM 922 O O . ALA A 1 115 ? 23.554 -25.129 -14.370 1.00 34.97 115 ALA A O 1
ATOM 923 N N . GLU A 1 116 ? 21.888 -26.071 -13.207 1.00 36.09 116 GLU A N 1
ATOM 924 C CA . GLU A 1 116 ? 21.745 -27.249 -14.055 1.00 36.09 116 GLU A CA 1
ATOM 925 C C . GLU A 1 116 ? 20.672 -26.942 -15.099 1.00 36.09 116 GLU A C 1
ATOM 927 O O . GLU A 1 116 ? 19.471 -26.929 -14.824 1.00 36.09 116 GLU A O 1
ATOM 932 N N . THR A 1 117 ? 21.119 -26.671 -16.322 1.00 39.19 117 THR A N 1
ATOM 933 C CA . THR A 1 117 ? 20.269 -26.684 -17.510 1.00 39.19 117 THR A CA 1
ATOM 934 C C . THR A 1 117 ? 19.818 -28.124 -17.747 1.00 39.19 117 THR A C 1
ATOM 936 O O . THR A 1 117 ? 20.551 -28.925 -18.326 1.00 39.19 117 THR A O 1
ATOM 939 N N . SER A 1 118 ? 18.613 -28.472 -17.297 1.00 34.53 118 SER A N 1
ATOM 940 C CA . SER A 1 118 ? 17.973 -29.734 -17.666 1.00 34.53 118 SER A CA 1
ATOM 941 C C . SER A 1 118 ? 17.363 -29.593 -19.062 1.00 34.53 118 SER A C 1
ATOM 943 O O . SER A 1 118 ? 16.225 -29.160 -19.239 1.00 34.53 118 SER A O 1
ATOM 945 N N . THR A 1 119 ? 18.161 -29.925 -20.075 1.00 39.34 119 THR A N 1
ATOM 946 C CA . THR A 1 119 ? 17.664 -30.246 -21.412 1.00 39.34 119 THR A CA 1
ATOM 947 C C . THR A 1 119 ? 17.097 -31.659 -21.376 1.00 39.34 119 THR A C 1
ATOM 949 O O . THR A 1 119 ? 17.844 -32.629 -21.279 1.00 39.34 119 THR A O 1
ATOM 952 N N . ALA A 1 120 ? 15.782 -31.779 -21.531 1.00 34.25 120 ALA A N 1
ATOM 953 C CA . ALA A 1 120 ? 15.135 -33.017 -21.946 1.00 34.25 120 ALA A CA 1
ATOM 954 C C . ALA A 1 120 ? 14.323 -32.745 -23.218 1.00 34.25 120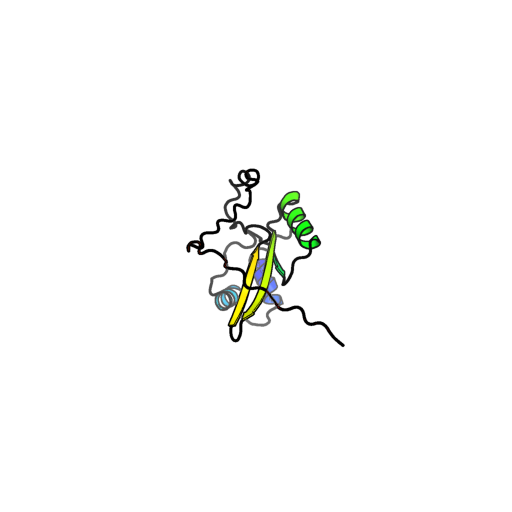 ALA A C 1
ATOM 956 O O . ALA A 1 120 ? 13.101 -32.656 -23.188 1.00 34.25 120 ALA A O 1
ATOM 957 N N . CYS A 1 121 ? 15.018 -32.600 -24.350 1.00 34.88 121 CYS A N 1
ATOM 958 C CA . CYS A 1 121 ? 14.411 -32.809 -25.660 1.00 34.88 121 CYS A CA 1
ATOM 959 C C . CYS A 1 121 ? 14.925 -34.152 -26.183 1.00 34.88 121 CYS A C 1
ATOM 961 O O . CYS A 1 121 ? 16.063 -34.288 -26.628 1.00 34.88 121 CYS A O 1
ATOM 963 N N . SER A 1 122 ? 14.086 -35.168 -26.015 1.00 42.12 122 SER A N 1
ATOM 964 C CA . SER A 1 122 ? 14.240 -36.492 -26.604 1.00 42.12 122 SER A CA 1
ATOM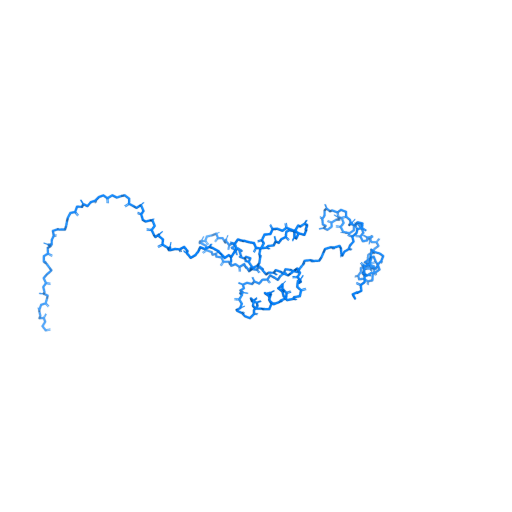 965 C C . SER A 1 122 ? 14.068 -36.389 -28.121 1.00 42.12 122 SER A C 1
ATOM 967 O O . SER A 1 122 ? 13.013 -35.970 -28.589 1.00 42.12 122 SER A O 1
ATOM 969 N N . THR A 1 123 ? 15.098 -36.746 -28.888 1.00 53.78 123 THR A N 1
ATOM 970 C CA . THR A 1 123 ? 15.043 -37.635 -30.069 1.00 53.78 123 THR A CA 1
ATOM 971 C C . THR A 1 123 ? 16.463 -37.810 -30.624 1.00 53.78 123 THR A C 1
ATOM 973 O O . THR A 1 123 ? 17.282 -36.898 -30.585 1.00 53.78 123 THR A O 1
ATOM 976 N N . GLY A 1 124 ? 16.784 -39.048 -31.007 1.00 43.34 124 GLY A N 1
ATOM 977 C CA . GLY A 1 124 ? 18.147 -39.566 -31.151 1.00 43.34 124 GLY A CA 1
ATOM 978 C C . GLY A 1 124 ? 18.946 -39.117 -32.387 1.00 43.34 124 GLY A C 1
ATOM 979 O O . GLY A 1 124 ? 18.475 -38.323 -33.199 1.00 43.34 124 GLY A O 1
ATOM 980 N N . PRO A 1 125 ? 20.180 -39.636 -32.534 1.00 45.50 125 PRO A N 1
ATOM 981 C CA . PRO A 1 125 ? 21.124 -39.175 -33.541 1.00 45.50 125 PRO A CA 1
ATOM 982 C C . PRO A 1 125 ? 20.914 -39.890 -34.880 1.00 45.50 125 PRO A C 1
ATOM 984 O O . PRO A 1 125 ? 20.816 -41.114 -34.928 1.00 45.50 125 PRO A O 1
ATOM 987 N N . THR A 1 126 ? 20.947 -39.140 -35.983 1.00 48.53 126 THR A N 1
ATOM 988 C CA . THR A 1 126 ? 21.326 -39.702 -37.287 1.00 48.53 126 THR A CA 1
ATOM 989 C C . THR A 1 126 ? 22.357 -38.783 -37.936 1.00 48.53 126 THR A C 1
ATOM 991 O O . THR A 1 126 ? 22.185 -37.568 -37.985 1.00 48.53 126 THR A O 1
ATOM 994 N N . SER A 1 127 ? 23.471 -39.396 -38.324 1.00 51.97 127 SER A N 1
ATOM 995 C CA . SER A 1 127 ? 24.751 -38.812 -38.724 1.00 51.97 127 SER A CA 1
ATOM 996 C C . SER A 1 127 ? 24.708 -37.869 -39.940 1.00 51.97 127 SER A C 1
ATOM 998 O O . SER A 1 127 ? 23.808 -37.975 -40.772 1.00 51.97 127 SER A O 1
ATOM 1000 N N . PRO A 1 128 ? 25.732 -37.005 -40.108 1.00 46.59 128 PRO A N 1
ATOM 1001 C CA . PRO A 1 128 ? 25.866 -36.115 -41.255 1.00 46.59 128 PRO A CA 1
ATOM 1002 C C . PRO A 1 128 ? 26.610 -36.797 -42.417 1.00 46.59 128 PRO A C 1
ATOM 1004 O O . PRO A 1 128 ? 27.691 -37.356 -42.235 1.00 46.59 128 PRO A O 1
ATOM 1007 N N . THR A 1 129 ? 26.079 -36.693 -43.637 1.00 49.69 129 THR A N 1
ATOM 1008 C CA . THR A 1 129 ? 26.861 -36.883 -44.868 1.00 49.69 129 THR A CA 1
ATOM 1009 C C . THR A 1 129 ? 27.067 -35.523 -45.515 1.00 49.69 129 THR A C 1
ATOM 1011 O O . THR A 1 129 ? 26.124 -34.872 -45.958 1.00 49.69 129 THR A O 1
ATOM 1014 N N . ALA A 1 130 ? 28.328 -35.101 -45.514 1.00 40.75 130 ALA A N 1
ATOM 1015 C CA . ALA A 1 130 ? 28.827 -33.909 -46.169 1.00 40.75 130 ALA A CA 1
ATOM 1016 C C . ALA A 1 130 ? 28.663 -34.014 -47.695 1.00 40.75 130 ALA A C 1
ATOM 1018 O O . ALA A 1 130 ? 29.128 -34.975 -48.308 1.00 40.75 130 ALA A O 1
ATOM 1019 N N . GLY A 1 131 ? 28.034 -33.004 -48.295 1.00 45.69 131 GLY A N 1
ATOM 1020 C CA . GLY A 1 131 ? 28.117 -32.705 -49.724 1.00 45.69 131 GLY A CA 1
ATOM 1021 C C . GLY A 1 131 ? 28.949 -31.430 -49.929 1.00 45.69 131 GLY A C 1
ATOM 1022 O O . GLY A 1 131 ? 28.819 -30.507 -49.122 1.00 45.69 131 GLY A O 1
ATOM 1023 N N . PRO A 1 132 ? 29.829 -31.365 -50.943 1.00 53.88 132 PRO A N 1
ATOM 1024 C CA . PRO A 1 132 ? 30.720 -30.226 -51.149 1.00 53.88 132 PRO A CA 1
ATOM 1025 C C . PRO A 1 132 ? 29.983 -29.035 -51.784 1.00 53.88 132 PRO A C 1
ATOM 1027 O O . PRO A 1 132 ? 29.196 -29.204 -52.714 1.00 53.88 132 PRO A O 1
ATOM 1030 N N . TRP A 1 133 ? 30.271 -27.825 -51.300 1.00 44.31 133 TRP A N 1
ATOM 1031 C CA . TRP A 1 133 ? 29.848 -26.566 -51.922 1.00 44.31 133 TRP A CA 1
ATOM 1032 C C . TRP A 1 133 ? 30.780 -26.214 -53.096 1.00 44.31 133 TRP A C 1
ATOM 1034 O O . TRP A 1 133 ? 31.994 -26.347 -52.939 1.00 44.31 133 TRP A O 1
ATOM 1044 N N . PRO A 1 134 ? 30.266 -25.758 -54.255 1.00 55.91 134 PRO A N 1
ATOM 1045 C CA . PRO A 1 134 ? 31.106 -25.283 -55.351 1.00 55.91 134 PRO A CA 1
ATOM 1046 C C . PRO A 1 134 ? 31.588 -23.845 -55.099 1.00 55.91 134 PRO A C 1
ATOM 1048 O O . PRO A 1 134 ? 30.794 -22.947 -54.824 1.00 55.91 134 PRO A O 1
ATOM 1051 N N . GLU A 1 135 ? 32.897 -23.631 -55.228 1.00 48.88 135 GLU A N 1
ATOM 1052 C CA . GLU A 1 135 ? 33.536 -22.314 -55.240 1.00 48.88 135 GLU A CA 1
ATOM 1053 C C . GLU A 1 135 ? 33.235 -21.597 -56.566 1.00 48.88 135 GLU A C 1
ATOM 1055 O O . GLU A 1 135 ? 33.585 -22.077 -57.646 1.00 48.88 135 GLU A O 1
ATOM 1060 N N . SER A 1 136 ? 32.596 -20.428 -56.501 1.00 48.91 136 SER A N 1
ATOM 1061 C CA . SER A 1 136 ? 32.482 -19.525 -57.646 1.00 48.91 136 SER A CA 1
ATOM 1062 C C . SER A 1 136 ? 33.776 -18.726 -57.799 1.00 48.91 136 SER A C 1
ATOM 1064 O O . SER A 1 136 ? 34.118 -17.913 -56.940 1.00 48.91 136 SER A O 1
ATOM 1066 N N . THR A 1 137 ? 34.472 -18.941 -58.913 1.00 54.72 137 THR A N 1
ATOM 1067 C CA . THR A 1 137 ? 35.568 -18.100 -59.407 1.00 54.72 137 THR A CA 1
ATOM 1068 C C . THR A 1 137 ? 35.106 -17.317 -60.637 1.00 54.72 137 THR A C 1
ATOM 1070 O O . THR A 1 137 ? 34.359 -17.843 -61.459 1.00 54.72 137 THR A O 1
ATOM 1073 N N . GLY A 1 138 ? 35.610 -16.086 -60.774 1.00 50.16 138 GLY A N 1
ATOM 1074 C CA . GLY A 1 138 ? 35.557 -15.265 -61.993 1.00 50.16 138 GLY A CA 1
ATOM 1075 C C . GLY A 1 138 ? 34.337 -14.334 -62.067 1.00 50.16 138 GLY A C 1
ATOM 1076 O O . GLY A 1 138 ? 33.226 -14.759 -61.787 1.00 50.16 138 GLY A O 1
ATOM 1077 N N . SER A 1 139 ? 34.462 -13.064 -62.452 1.00 49.69 139 SER A N 1
ATOM 1078 C CA . SER A 1 139 ? 35.512 -12.438 -63.259 1.00 49.69 139 SER A CA 1
ATOM 1079 C C . SER A 1 139 ? 35.547 -10.922 -63.084 1.00 49.69 139 SER A C 1
ATOM 1081 O O . SER A 1 139 ? 34.551 -10.362 -62.576 1.00 49.69 139 SER A O 1
#

pLDDT: mean 73.1, std 20.53, range [30.36, 95.56]